Protein AF-A0A9D8G9Q0-F1 (afdb_monomer_lite)

Structure (mmCIF, N/CA/C/O backbone):
data_AF-A0A9D8G9Q0-F1
#
_entry.id   AF-A0A9D8G9Q0-F1
#
loop_
_atom_site.group_PDB
_atom_site.id
_atom_site.type_symbol
_atom_site.label_atom_id
_atom_site.label_alt_id
_atom_site.label_comp_id
_atom_site.label_asym_id
_atom_site.label_entity_id
_atom_site.label_seq_id
_atom_site.pdbx_PDB_ins_code
_atom_site.Cartn_x
_atom_site.Cartn_y
_atom_site.Cartn_z
_atom_site.occupancy
_atom_site.B_iso_or_equiv
_atom_site.auth_seq_id
_atom_site.auth_comp_id
_atom_site.auth_asym_id
_atom_site.auth_atom_id
_atom_site.pdbx_PDB_model_num
ATOM 1 N N . MET A 1 1 ? -27.513 -15.812 10.498 1.00 54.00 1 MET A N 1
ATOM 2 C CA . MET A 1 1 ? -26.867 -16.117 9.205 1.00 54.00 1 MET A CA 1
ATOM 3 C C . MET A 1 1 ? -26.341 -17.540 9.316 1.00 54.00 1 MET A C 1
ATOM 5 O O . MET A 1 1 ? -25.558 -17.797 10.218 1.00 54.00 1 MET A O 1
ATOM 9 N N . SER A 1 2 ? -26.912 -18.488 8.565 1.00 54.59 2 SER A N 1
ATOM 10 C CA . SER A 1 2 ? -26.581 -19.921 8.681 1.00 54.59 2 SER A CA 1
ATOM 11 C C . SER A 1 2 ? -25.102 -20.150 8.355 1.00 54.59 2 SER A C 1
ATOM 13 O O . SER A 1 2 ? -24.604 -19.557 7.402 1.00 54.59 2 SER A O 1
ATOM 15 N N . LEU A 1 3 ? -24.412 -21.010 9.112 1.00 61.84 3 LEU A N 1
ATOM 16 C CA . LEU A 1 3 ? -23.001 -21.366 8.897 1.00 61.84 3 LEU A CA 1
ATOM 17 C C . LEU A 1 3 ? -22.735 -21.835 7.450 1.00 61.84 3 LEU A C 1
ATOM 19 O O . LEU A 1 3 ? -21.667 -21.584 6.900 1.00 61.84 3 LEU A O 1
ATOM 23 N N . GLY A 1 4 ? -23.743 -22.439 6.807 1.00 67.88 4 GLY A N 1
ATOM 24 C CA . GLY A 1 4 ? -23.696 -22.798 5.390 1.00 67.88 4 GLY A CA 1
ATOM 25 C C . GLY A 1 4 ? -23.632 -21.583 4.461 1.00 67.88 4 GLY A C 1
ATOM 26 O O . GLY A 1 4 ? -22.817 -21.574 3.549 1.00 67.88 4 GLY A O 1
ATOM 27 N N . ALA A 1 5 ? -24.413 -20.526 4.726 1.00 68.19 5 ALA A N 1
ATOM 28 C CA . ALA A 1 5 ? -24.435 -19.300 3.914 1.00 68.19 5 ALA A CA 1
ATOM 29 C C . ALA A 1 5 ? -23.065 -18.603 3.879 1.00 68.19 5 ALA A C 1
ATOM 31 O O . ALA A 1 5 ? -22.600 -18.216 2.814 1.00 68.19 5 ALA A O 1
ATOM 32 N N . MET A 1 6 ? -22.377 -18.548 5.023 1.00 67.75 6 MET A N 1
ATOM 33 C CA . MET A 1 6 ? -21.042 -17.953 5.122 1.00 67.75 6 MET A CA 1
ATOM 34 C C . MET A 1 6 ? -19.983 -18.749 4.337 1.00 67.75 6 MET A C 1
ATOM 36 O O . MET A 1 6 ? -19.097 -18.162 3.723 1.00 67.75 6 MET A O 1
ATOM 40 N N . GLY A 1 7 ? -20.090 -20.083 4.307 1.00 80.31 7 GLY A N 1
ATOM 41 C CA . GLY A 1 7 ? -19.228 -20.929 3.475 1.00 80.31 7 GLY A CA 1
ATOM 42 C C . GLY A 1 7 ? -19.432 -20.688 1.976 1.00 80.31 7 GLY A C 1
ATOM 43 O O . GLY A 1 7 ? -18.457 -20.643 1.225 1.00 80.31 7 GLY A O 1
ATOM 44 N N . TYR A 1 8 ? -20.679 -20.467 1.548 1.00 88.19 8 TYR A N 1
ATOM 45 C CA . TYR A 1 8 ? -20.985 -20.110 0.160 1.00 88.19 8 TYR A CA 1
ATOM 46 C C . TYR A 1 8 ? -20.430 -18.732 -0.223 1.00 88.19 8 TYR A C 1
ATOM 48 O O . TYR A 1 8 ? -19.918 -18.587 -1.329 1.00 88.19 8 TYR A O 1
ATOM 56 N N . ASP A 1 9 ? -20.452 -17.747 0.679 1.00 90.94 9 ASP A N 1
ATOM 57 C CA . ASP A 1 9 ? -19.889 -16.416 0.412 1.00 90.94 9 ASP A CA 1
ATOM 58 C C . ASP A 1 9 ? -18.379 -16.484 0.127 1.00 90.94 9 ASP A C 1
ATOM 60 O O . ASP A 1 9 ? -17.911 -15.968 -0.890 1.00 90.94 9 ASP A O 1
ATOM 64 N N . PHE A 1 10 ? -17.608 -17.190 0.961 1.00 92.06 10 PHE A N 1
ATOM 65 C CA . PHE A 1 10 ? -16.175 -17.387 0.712 1.00 92.06 10 PHE A CA 1
ATOM 66 C C . PHE A 1 10 ? -15.903 -18.221 -0.546 1.00 92.06 10 PHE A C 1
ATOM 68 O O . PHE A 1 10 ? -14.965 -17.919 -1.288 1.00 92.06 10 PHE A O 1
ATOM 75 N N . ALA A 1 11 ? -16.733 -19.231 -0.826 1.00 93.38 11 ALA A N 1
ATOM 76 C CA . ALA A 1 11 ? -16.636 -20.010 -2.058 1.00 93.38 11 ALA A CA 1
ATOM 77 C C . ALA A 1 11 ? -16.883 -19.144 -3.306 1.00 93.38 11 ALA A C 1
ATOM 79 O O . ALA A 1 11 ? -16.168 -19.291 -4.296 1.00 93.38 11 ALA A O 1
ATOM 80 N N . ASN A 1 12 ? -17.829 -18.202 -3.248 1.00 94.50 12 ASN A N 1
ATOM 81 C CA . ASN A 1 12 ? -18.092 -17.252 -4.330 1.00 94.50 12 ASN A CA 1
ATOM 82 C C . ASN A 1 12 ? -16.898 -16.320 -4.569 1.00 94.50 12 ASN A C 1
ATOM 84 O O . ASN A 1 12 ? -16.508 -16.115 -5.719 1.00 94.50 12 ASN A O 1
ATOM 88 N N . VAL A 1 13 ? -16.281 -15.792 -3.504 1.00 95.56 13 VAL A N 1
ATOM 89 C CA . VAL A 1 13 ? -15.065 -14.964 -3.626 1.00 95.56 13 VAL A CA 1
ATOM 90 C C . VAL A 1 13 ? -13.926 -15.765 -4.257 1.00 95.56 13 VAL A C 1
ATOM 92 O O . VAL A 1 13 ? -13.277 -15.283 -5.185 1.00 95.56 13 VAL A O 1
ATOM 95 N N . LEU A 1 14 ? -13.705 -17.000 -3.800 1.00 95.75 14 LEU A N 1
ATOM 96 C CA . LEU A 1 14 ? -12.678 -17.875 -4.362 1.00 95.75 14 LEU A CA 1
ATOM 97 C C . LEU A 1 14 ? -12.936 -18.162 -5.845 1.00 95.75 14 LEU A C 1
ATOM 99 O O . LEU A 1 14 ? -12.025 -18.042 -6.662 1.00 95.75 14 LEU A O 1
ATOM 103 N N . LEU A 1 15 ? -14.176 -18.498 -6.205 1.00 97.06 15 LEU A N 1
ATOM 104 C CA . LEU A 1 15 ? -14.564 -18.745 -7.590 1.00 97.06 15 LEU A CA 1
ATOM 105 C C . LEU A 1 15 ? -14.322 -17.511 -8.464 1.00 97.06 15 LEU A C 1
ATOM 107 O O . LEU A 1 15 ? -13.806 -17.644 -9.571 1.00 97.06 15 LEU A O 1
ATOM 111 N N . PHE A 1 16 ? -14.638 -16.314 -7.963 1.00 97.38 16 PHE A N 1
ATOM 112 C CA . PHE A 1 16 ? -14.394 -15.065 -8.679 1.00 97.38 16 PHE A CA 1
ATOM 113 C C . PHE A 1 16 ? -12.898 -14.807 -8.898 1.00 97.38 16 PHE A C 1
ATOM 115 O O . PHE A 1 16 ? -12.494 -14.462 -10.007 1.00 97.38 16 PHE A O 1
ATOM 122 N N . LEU A 1 17 ? -12.058 -15.036 -7.882 1.00 98.06 17 LEU A N 1
ATOM 123 C CA . LEU A 1 17 ? -10.601 -14.919 -8.010 1.00 98.06 17 LEU A CA 1
ATOM 124 C C . LEU A 1 17 ? -10.033 -15.916 -9.027 1.00 98.06 17 LEU A C 1
ATOM 126 O O . LEU A 1 17 ? -9.203 -15.542 -9.855 1.00 98.06 17 LEU A O 1
ATOM 130 N N . LEU A 1 18 ? -10.505 -17.165 -9.004 1.00 98.25 18 LEU A N 1
ATOM 131 C CA . LEU A 1 18 ? -10.098 -18.191 -9.965 1.00 98.25 18 LEU A CA 1
ATOM 132 C C . LEU A 1 18 ? -10.548 -17.849 -11.386 1.00 98.25 18 LEU A C 1
ATOM 134 O O . LEU A 1 18 ? -9.768 -17.997 -12.323 1.00 98.25 18 LEU A O 1
ATOM 138 N N . ALA A 1 19 ? -11.774 -17.352 -11.553 1.00 98.31 19 ALA A N 1
ATOM 139 C CA . ALA A 1 19 ? -12.279 -16.902 -12.843 1.00 98.31 19 ALA A CA 1
ATOM 140 C C . ALA A 1 19 ? -11.473 -15.708 -13.378 1.00 98.31 19 ALA A C 1
ATOM 142 O O . ALA A 1 19 ? -11.106 -15.704 -14.551 1.00 98.31 19 ALA A O 1
ATOM 143 N N . ALA A 1 20 ? -11.138 -14.731 -12.529 1.00 98.25 20 ALA A N 1
ATOM 144 C CA . ALA A 1 20 ? -10.316 -13.580 -12.902 1.00 98.25 20 ALA A CA 1
ATOM 145 C C . ALA A 1 20 ? -8.891 -13.998 -13.302 1.00 98.25 20 ALA A C 1
ATOM 147 O O . ALA A 1 20 ? -8.401 -13.595 -14.359 1.00 98.25 20 ALA A O 1
ATOM 148 N N . ALA A 1 21 ? -8.241 -14.853 -12.507 1.00 98.44 21 ALA A N 1
ATOM 149 C CA . ALA A 1 21 ? -6.925 -15.397 -12.835 1.00 98.44 21 ALA A CA 1
ATOM 150 C C . ALA A 1 21 ? -6.966 -16.215 -14.136 1.00 98.44 21 ALA A C 1
ATOM 152 O O . ALA A 1 21 ? -6.129 -16.023 -15.018 1.00 98.44 21 ALA A O 1
ATOM 153 N N . GLY A 1 22 ? -7.981 -17.070 -14.290 1.00 98.38 22 GLY A N 1
ATOM 154 C CA . GLY A 1 22 ? -8.222 -17.848 -15.501 1.00 98.38 22 GLY A CA 1
ATOM 155 C C . GLY A 1 22 ? -8.434 -16.964 -16.726 1.00 98.38 22 GLY A C 1
ATOM 156 O O . GLY A 1 22 ? -7.851 -17.230 -17.771 1.00 98.38 22 GLY A O 1
ATOM 157 N N . PHE A 1 23 ? -9.185 -15.870 -16.596 1.00 98.25 23 PHE A N 1
ATOM 158 C CA . PHE A 1 23 ? -9.392 -14.897 -17.665 1.00 98.25 23 PHE A CA 1
ATOM 159 C C . PHE A 1 23 ? -8.083 -14.220 -18.091 1.00 98.25 23 PHE A C 1
ATOM 161 O O . PHE A 1 23 ? -7.810 -14.125 -19.289 1.00 98.25 23 PHE A O 1
ATOM 168 N N . VAL A 1 24 ? -7.244 -13.790 -17.141 1.00 98.19 24 VAL A N 1
ATOM 169 C CA . VAL A 1 24 ? -5.928 -13.195 -17.443 1.00 98.19 24 VAL A CA 1
ATOM 170 C C . VAL A 1 24 ? -5.026 -14.206 -18.151 1.00 98.19 24 VAL A C 1
ATOM 172 O O . VAL A 1 24 ? -4.482 -13.901 -19.212 1.00 98.19 24 VAL A O 1
ATOM 175 N N . ILE A 1 25 ? -4.908 -15.422 -17.613 1.00 98.25 25 ILE A N 1
ATOM 176 C CA . ILE A 1 25 ? -4.082 -16.489 -18.197 1.00 98.25 25 ILE A CA 1
ATOM 177 C C . ILE A 1 25 ? -4.583 -16.854 -19.596 1.00 98.25 25 ILE A C 1
ATOM 179 O O . ILE A 1 25 ? -3.781 -16.965 -20.521 1.00 98.25 25 ILE A O 1
ATOM 183 N N . PHE A 1 26 ? -5.898 -16.992 -19.771 1.00 98.12 26 PHE A N 1
ATOM 184 C CA . PHE A 1 26 ? -6.512 -17.298 -21.058 1.00 98.12 26 PHE A CA 1
ATOM 185 C C . PHE A 1 26 ? -6.193 -16.225 -22.099 1.00 98.12 26 PHE A C 1
ATOM 187 O O . PHE A 1 26 ? -5.770 -16.565 -23.198 1.00 98.12 26 PHE A O 1
ATOM 194 N N . ASN A 1 27 ? -6.318 -14.939 -21.759 1.00 97.62 27 ASN A N 1
ATOM 195 C CA . ASN A 1 27 ? -5.992 -13.851 -22.685 1.00 97.62 27 ASN A CA 1
ATOM 196 C C . ASN A 1 27 ? -4.495 -13.777 -23.008 1.00 97.62 27 ASN A C 1
ATOM 198 O O . ASN A 1 27 ? -4.139 -13.568 -24.167 1.00 97.62 27 ASN A O 1
ATOM 202 N N . LEU A 1 28 ? -3.613 -13.983 -22.024 1.00 97.25 28 LEU A N 1
ATOM 203 C CA . LEU A 1 28 ? -2.169 -14.058 -22.266 1.00 97.25 28 LEU A CA 1
ATOM 204 C C . LEU A 1 28 ? -1.815 -15.236 -23.183 1.00 97.25 28 LEU A C 1
ATOM 206 O O . LEU A 1 28 ? -1.013 -15.077 -24.103 1.00 97.25 28 LEU A O 1
ATOM 210 N N . PHE A 1 29 ? -2.446 -16.396 -22.976 1.00 97.25 29 PHE A N 1
ATOM 211 C CA . PHE A 1 29 ? -2.297 -17.559 -23.846 1.00 97.25 29 PHE A CA 1
ATOM 212 C C . PHE A 1 29 ? -2.789 -17.259 -25.262 1.00 97.25 29 PHE A C 1
ATOM 214 O O . PHE A 1 29 ? -2.057 -17.495 -26.216 1.00 97.25 29 PHE A O 1
ATOM 221 N N . LEU A 1 30 ? -3.986 -16.686 -25.401 1.00 97.19 30 LEU A N 1
ATOM 222 C CA . LEU A 1 30 ? -4.578 -16.332 -26.688 1.00 97.19 30 LEU A CA 1
ATOM 223 C C . LEU A 1 30 ? -3.687 -15.337 -27.444 1.00 97.19 30 LEU A C 1
ATOM 225 O O . LEU A 1 30 ? -3.372 -15.544 -28.614 1.00 97.19 30 LEU A O 1
ATOM 229 N N . GLY A 1 31 ? -3.212 -14.300 -26.750 1.00 95.44 31 GLY A N 1
ATOM 230 C CA . GLY A 1 31 ? -2.279 -13.318 -27.291 1.00 95.44 31 GLY A CA 1
ATOM 231 C C . GLY A 1 31 ? -0.966 -13.956 -27.739 1.00 95.44 31 GLY A C 1
ATOM 232 O O . GLY A 1 31 ? -0.511 -13.689 -28.845 1.00 95.44 31 GLY A O 1
ATOM 233 N N . SER A 1 32 ? -0.381 -14.840 -26.929 1.00 92.44 32 SER A N 1
ATOM 234 C CA . SER A 1 32 ? 0.847 -15.559 -27.287 1.00 92.44 32 SER A CA 1
ATOM 235 C C . SER A 1 32 ? 0.644 -16.521 -28.464 1.00 92.44 32 SER A C 1
ATOM 237 O O . SER A 1 32 ? 1.492 -16.583 -29.351 1.00 92.44 32 SER A O 1
ATOM 239 N N . PHE A 1 33 ? -0.492 -17.223 -28.509 1.00 94.81 33 PHE A N 1
ATOM 240 C CA . PHE A 1 33 ? -0.827 -18.210 -29.535 1.00 94.81 33 PHE A CA 1
ATOM 241 C C . PHE A 1 33 ? -1.096 -17.573 -30.904 1.00 94.81 33 PHE A C 1
ATOM 243 O O . PHE A 1 33 ? -0.635 -18.081 -31.923 1.00 94.81 33 PHE A O 1
ATOM 250 N N . PHE A 1 34 ? -1.814 -16.445 -30.944 1.00 95.06 34 PHE A N 1
ATOM 251 C CA . PHE A 1 34 ? -2.083 -15.722 -32.193 1.00 95.06 34 PHE A CA 1
ATOM 252 C C . PHE A 1 34 ? -0.957 -14.764 -32.606 1.00 95.06 34 PHE A C 1
ATOM 254 O O . PHE A 1 34 ? -0.916 -14.328 -33.761 1.00 95.06 34 PHE A O 1
ATOM 261 N N . ARG A 1 35 ? -0.034 -14.411 -31.702 1.00 90.56 35 ARG A N 1
ATOM 262 C CA . ARG A 1 35 ? 1.109 -13.552 -32.032 1.00 90.56 35 ARG A CA 1
ATOM 263 C C . ARG A 1 35 ? 2.013 -14.256 -33.039 1.00 90.56 35 ARG A C 1
ATOM 265 O O . ARG A 1 35 ? 2.451 -15.384 -32.841 1.00 90.56 35 ARG A O 1
ATOM 272 N N . ARG A 1 36 ? 2.401 -13.533 -34.092 1.00 87.06 36 ARG A N 1
ATOM 273 C CA . ARG A 1 36 ? 3.439 -14.006 -35.009 1.00 87.06 36 ARG A CA 1
ATOM 274 C C . ARG A 1 36 ? 4.794 -14.022 -34.305 1.00 87.06 36 ARG A C 1
ATOM 276 O O . ARG A 1 36 ? 5.334 -12.963 -33.980 1.00 87.06 36 ARG A O 1
ATOM 283 N N . ASP A 1 37 ? 5.351 -15.213 -34.117 1.00 83.06 37 ASP A N 1
ATOM 284 C CA . ASP A 1 37 ? 6.651 -15.363 -33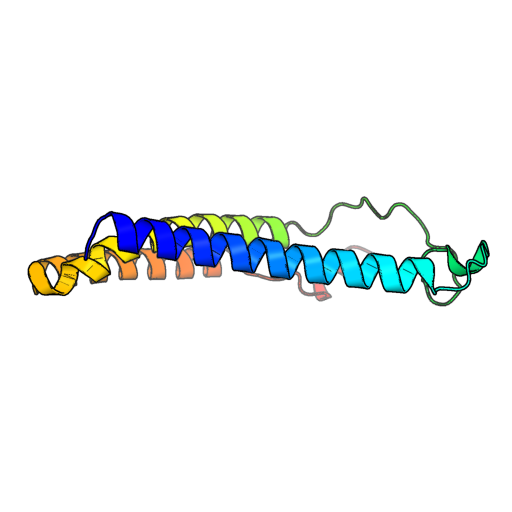.479 1.00 83.06 37 ASP A CA 1
ATOM 285 C C . ASP A 1 37 ? 7.790 -15.079 -34.468 1.00 83.06 37 ASP A C 1
ATOM 287 O O . ASP A 1 37 ? 8.024 -15.813 -35.428 1.00 83.06 37 ASP A O 1
ATOM 291 N N . ARG A 1 38 ? 8.452 -13.934 -34.289 1.00 86.44 38 ARG A N 1
ATOM 292 C CA . ARG A 1 38 ? 9.592 -13.480 -35.095 1.00 86.44 38 ARG A CA 1
ATOM 293 C C . ARG A 1 38 ? 10.684 -13.039 -34.138 1.00 86.44 38 ARG A C 1
ATOM 295 O O . ARG A 1 38 ? 10.687 -11.885 -33.706 1.00 86.44 38 ARG A O 1
ATOM 302 N N . TYR A 1 39 ? 11.577 -13.968 -33.820 1.00 86.94 39 TYR A N 1
ATOM 303 C CA . TYR A 1 39 ? 12.778 -13.661 -33.061 1.00 86.94 39 TYR A CA 1
ATOM 304 C C . TYR A 1 39 ? 13.636 -12.659 -33.837 1.00 86.94 39 TYR A C 1
ATOM 306 O O . TYR A 1 39 ? 13.920 -12.853 -35.019 1.00 86.94 39 TYR A O 1
ATOM 314 N N . ASP A 1 40 ? 14.006 -11.578 -33.166 1.00 89.62 40 ASP A N 1
ATOM 315 C CA . ASP A 1 40 ? 14.833 -10.510 -33.704 1.00 89.62 40 ASP A CA 1
ATOM 316 C C . ASP A 1 40 ? 15.712 -9.985 -32.557 1.00 89.62 40 ASP A C 1
ATOM 318 O O . ASP A 1 40 ? 15.161 -9.475 -31.574 1.00 89.62 40 ASP A O 1
ATOM 322 N N . PRO A 1 41 ? 17.046 -10.137 -32.631 1.00 86.94 41 PRO A N 1
ATOM 323 C CA . PRO A 1 41 ? 17.953 -9.710 -31.569 1.00 86.94 41 PRO A CA 1
ATOM 324 C C . PRO A 1 41 ? 17.801 -8.231 -31.204 1.00 86.94 41 PRO A C 1
ATOM 326 O O . PRO A 1 41 ? 17.926 -7.888 -30.033 1.00 86.94 41 PRO A O 1
ATOM 329 N N . GLU A 1 42 ? 17.484 -7.373 -32.178 1.00 86.62 42 GLU A N 1
ATOM 330 C CA . GLU A 1 42 ? 17.294 -5.933 -31.982 1.00 86.62 42 GLU A CA 1
ATOM 331 C C . GLU A 1 42 ? 16.051 -5.648 -31.134 1.00 86.62 42 GLU A C 1
ATOM 333 O O . GLU A 1 42 ? 16.095 -4.822 -30.226 1.00 86.62 42 GLU A O 1
ATOM 338 N N . LYS A 1 43 ? 14.952 -6.381 -31.369 1.00 85.94 43 LYS A N 1
ATOM 339 C CA . LYS A 1 43 ? 13.694 -6.238 -30.606 1.00 85.94 43 LYS A CA 1
ATOM 340 C C . LYS A 1 43 ? 13.804 -6.734 -29.169 1.00 85.94 43 LYS A C 1
ATOM 342 O O . LYS A 1 43 ? 13.005 -6.334 -28.330 1.00 85.94 43 LYS A O 1
ATOM 347 N N . MET A 1 44 ? 14.752 -7.632 -28.911 1.00 88.38 44 MET A N 1
ATOM 348 C CA . MET A 1 44 ? 15.001 -8.205 -27.588 1.00 88.38 44 MET A CA 1
ATOM 349 C C . MET A 1 44 ? 16.039 -7.401 -26.794 1.00 88.38 44 MET A C 1
ATOM 351 O O . MET A 1 44 ? 16.309 -7.740 -25.641 1.00 88.38 44 MET A O 1
ATOM 355 N N . ARG A 1 45 ? 16.637 -6.352 -27.383 1.00 86.69 45 ARG A N 1
ATOM 356 C CA . ARG A 1 45 ? 17.546 -5.459 -26.658 1.00 86.69 45 ARG A CA 1
ATOM 357 C C . ARG A 1 45 ? 16.782 -4.568 -25.686 1.00 86.69 45 ARG A C 1
ATOM 359 O O . ARG A 1 45 ? 15.644 -4.176 -25.930 1.00 86.69 45 ARG A O 1
ATOM 366 N N . ILE A 1 46 ? 17.444 -4.234 -24.581 1.00 87.50 46 ILE A N 1
ATOM 367 C CA . ILE A 1 46 ? 16.952 -3.260 -23.605 1.00 87.50 46 ILE A CA 1
ATOM 368 C C . ILE A 1 46 ? 16.794 -1.911 -24.313 1.00 87.50 46 ILE A C 1
ATOM 370 O O . ILE A 1 46 ? 17.687 -1.480 -25.043 1.00 87.50 46 ILE A O 1
ATOM 374 N N . TYR A 1 47 ? 15.644 -1.271 -24.118 1.00 83.06 47 TYR A N 1
ATOM 375 C CA . TYR A 1 47 ? 15.344 0.012 -24.738 1.00 83.06 47 TYR A CA 1
ATOM 376 C C . TYR A 1 47 ? 16.129 1.142 -24.062 1.00 83.06 47 TYR A C 1
ATOM 378 O O . TYR A 1 47 ? 15.906 1.411 -22.888 1.00 83.06 47 TYR A O 1
ATOM 386 N N . GLU A 1 48 ? 16.976 1.826 -24.830 1.00 83.12 48 GLU A N 1
ATOM 387 C CA . GLU A 1 48 ? 17.662 3.066 -24.434 1.00 83.12 48 GLU A CA 1
ATOM 388 C C . GLU A 1 48 ? 17.812 3.982 -25.668 1.00 83.12 48 GLU A C 1
ATOM 390 O O . GLU A 1 48 ? 18.905 4.347 -26.082 1.00 83.12 48 GLU A O 1
ATOM 395 N N . CYS A 1 49 ? 16.701 4.276 -26.361 1.00 82.31 49 CYS A N 1
ATOM 396 C CA . CYS A 1 49 ? 16.676 5.154 -27.550 1.00 82.31 49 CYS A CA 1
ATOM 397 C C . CYS A 1 49 ? 17.690 4.793 -28.667 1.00 82.31 49 CYS A C 1
ATOM 399 O O . CYS A 1 49 ? 18.101 5.663 -29.432 1.00 82.31 49 CYS A O 1
ATOM 401 N N . GLY A 1 50 ? 18.071 3.516 -28.786 1.00 81.06 50 GLY A N 1
ATOM 402 C CA . GLY A 1 50 ? 19.043 3.031 -29.776 1.00 81.06 50 GLY A CA 1
ATOM 403 C C . GLY A 1 50 ? 20.497 2.989 -29.292 1.00 81.06 50 GLY A C 1
ATOM 404 O O . GLY A 1 50 ? 21.334 2.431 -29.997 1.00 81.06 50 GLY A O 1
ATOM 405 N N . GLU A 1 51 ? 20.786 3.500 -28.095 1.00 82.12 51 GLU A N 1
ATOM 406 C CA . GLU A 1 51 ? 22.091 3.372 -27.444 1.00 82.12 51 GLU A CA 1
ATOM 407 C C . GLU A 1 51 ? 22.199 2.000 -26.743 1.00 82.12 51 GLU A C 1
ATOM 409 O O . GLU A 1 51 ? 21.220 1.525 -26.157 1.00 82.12 51 GLU A O 1
ATOM 414 N N . PRO A 1 52 ? 23.347 1.302 -26.787 1.00 82.88 52 PRO A N 1
ATOM 415 C CA . PRO A 1 52 ? 23.565 0.136 -25.940 1.00 82.88 52 PRO A CA 1
ATOM 416 C C . PRO A 1 52 ? 23.455 0.512 -24.457 1.00 82.88 52 PRO A C 1
ATOM 418 O O . PRO A 1 52 ? 24.167 1.386 -23.970 1.00 82.88 52 PRO A O 1
ATOM 421 N N . ALA A 1 53 ? 22.597 -0.196 -23.718 1.00 84.12 53 ALA A N 1
ATOM 422 C CA . ALA A 1 53 ? 22.504 -0.040 -22.271 1.00 84.12 53 ALA A CA 1
ATOM 423 C C . ALA A 1 53 ? 23.880 -0.272 -21.620 1.00 84.12 53 ALA A C 1
ATOM 425 O O . ALA A 1 53 ? 24.509 -1.317 -21.816 1.00 84.12 53 ALA A O 1
ATOM 426 N N . VAL A 1 54 ? 24.344 0.706 -20.842 1.00 80.81 54 VAL A N 1
ATOM 4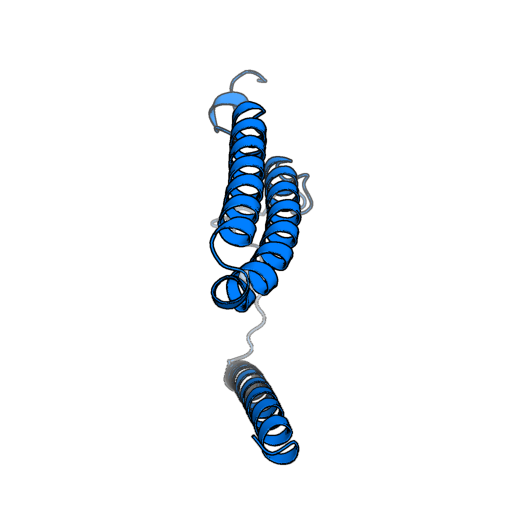27 C CA . VAL A 1 54 ? 25.641 0.653 -20.164 1.00 80.81 54 VAL A CA 1
ATOM 428 C C . VAL A 1 54 ? 25.444 0.243 -18.708 1.00 80.81 54 VAL A C 1
ATOM 430 O O . VAL A 1 54 ? 24.723 0.891 -17.953 1.00 80.81 54 VAL A O 1
ATOM 433 N N . GLY A 1 55 ? 26.152 -0.806 -18.293 1.00 83.12 55 GLY A N 1
ATOM 434 C CA . GLY A 1 55 ? 26.165 -1.268 -16.907 1.00 83.12 55 GLY A CA 1
ATOM 435 C C . GLY A 1 55 ? 25.039 -2.243 -16.553 1.00 83.12 55 GLY A C 1
ATOM 436 O O . GLY A 1 55 ? 24.230 -2.653 -17.381 1.00 83.12 55 GLY A O 1
ATOM 437 N N . SER A 1 56 ? 25.038 -2.672 -15.292 1.00 82.75 56 SER A N 1
ATOM 438 C CA . SER A 1 56 ? 24.030 -3.584 -14.748 1.00 82.75 56 SER A CA 1
ATOM 439 C C . SER A 1 56 ? 22.807 -2.807 -14.270 1.00 82.75 56 SER A C 1
ATOM 441 O O . SER A 1 56 ? 22.953 -1.764 -13.641 1.00 82.75 56 SER A O 1
ATOM 443 N N . SER A 1 57 ? 21.605 -3.353 -14.466 1.00 80.00 57 SER A N 1
ATOM 444 C CA . SER A 1 57 ? 20.378 -2.825 -13.846 1.00 80.00 57 SER A CA 1
ATOM 445 C C . SER A 1 57 ? 20.333 -3.049 -12.327 1.00 80.00 57 SER A C 1
ATOM 447 O O . SER A 1 57 ? 19.531 -2.435 -11.631 1.00 80.00 57 SER A O 1
ATOM 449 N N . TRP A 1 58 ? 21.204 -3.908 -11.790 1.00 80.69 58 TRP A N 1
ATOM 450 C CA . TRP A 1 58 ? 21.305 -4.207 -10.360 1.00 80.69 58 TRP A CA 1
ATOM 451 C C . TRP A 1 58 ? 22.200 -3.196 -9.640 1.00 80.69 58 TRP A C 1
ATOM 453 O O . TRP A 1 58 ? 23.259 -3.536 -9.110 1.00 80.69 58 TRP A O 1
ATOM 463 N N . ILE A 1 59 ? 21.777 -1.936 -9.642 1.00 84.88 59 ILE A N 1
ATOM 464 C CA . ILE A 1 59 ? 22.420 -0.869 -8.872 1.00 84.88 59 ILE A CA 1
ATOM 465 C C . ILE A 1 59 ? 21.745 -0.689 -7.513 1.00 84.88 59 ILE A C 1
ATOM 467 O O . ILE A 1 59 ? 20.617 -1.124 -7.276 1.00 84.88 59 ILE A O 1
ATOM 471 N N . ARG A 1 60 ? 22.436 -0.008 -6.596 1.00 81.44 60 ARG A N 1
ATOM 472 C CA . ARG A 1 60 ? 21.824 0.430 -5.340 1.00 81.44 60 ARG A CA 1
ATOM 473 C C . ARG A 1 60 ? 20.865 1.578 -5.637 1.00 81.44 60 ARG A C 1
ATOM 475 O O . ARG A 1 60 ? 21.293 2.706 -5.866 1.00 81.44 60 ARG A O 1
ATOM 482 N N . TYR A 1 61 ? 19.573 1.276 -5.632 1.00 79.06 61 TYR A N 1
ATOM 483 C CA . TYR A 1 61 ? 18.527 2.291 -5.669 1.00 79.06 61 TYR A CA 1
ATOM 484 C C . TYR A 1 61 ? 18.522 3.118 -4.376 1.00 79.06 61 TYR A C 1
ATOM 486 O O . TYR A 1 61 ? 19.063 2.707 -3.348 1.00 79.06 61 TYR A O 1
ATOM 494 N N . SER A 1 62 ? 17.910 4.302 -4.433 1.00 84.38 62 SER A N 1
ATOM 495 C CA . SER A 1 62 ? 17.843 5.217 -3.291 1.00 84.38 62 SER A CA 1
ATOM 496 C C . SER A 1 62 ? 17.283 4.541 -2.034 1.00 84.38 62 SER A C 1
ATOM 498 O O . SER A 1 62 ? 16.240 3.890 -2.069 1.00 84.38 62 SER A O 1
ATOM 500 N N . ILE A 1 63 ? 17.920 4.783 -0.885 1.00 86.69 63 ILE A N 1
ATOM 501 C CA . ILE A 1 63 ? 17.440 4.320 0.427 1.00 86.69 63 ILE A CA 1
ATOM 502 C C . ILE A 1 63 ? 16.051 4.883 0.789 1.00 86.69 63 ILE A C 1
ATOM 504 O O . ILE A 1 63 ? 15.380 4.365 1.681 1.00 86.69 63 ILE A O 1
ATOM 508 N N . ALA A 1 64 ? 15.585 5.927 0.094 1.00 86.50 64 ALA A N 1
ATOM 509 C CA . ALA A 1 64 ? 14.270 6.522 0.316 1.00 86.50 64 ALA A CA 1
ATOM 510 C C . ALA A 1 64 ? 13.123 5.504 0.164 1.00 86.50 64 ALA A C 1
ATOM 512 O O . ALA A 1 64 ? 12.194 5.526 0.967 1.00 86.50 64 ALA A O 1
ATOM 513 N N . PHE A 1 65 ? 13.219 4.562 -0.784 1.00 88.19 65 PHE A N 1
ATOM 514 C CA . PHE A 1 65 ? 12.219 3.498 -0.951 1.00 88.19 65 PHE A CA 1
ATOM 515 C C . PHE A 1 65 ? 12.114 2.604 0.288 1.00 88.19 65 PHE A C 1
ATOM 517 O O . PHE A 1 65 ? 11.015 2.258 0.714 1.00 88.19 65 PHE A O 1
ATOM 524 N N . TYR A 1 66 ? 13.256 2.273 0.895 1.00 90.12 66 TYR A N 1
ATOM 525 C CA . TYR A 1 66 ? 13.308 1.459 2.106 1.00 90.12 66 TYR A CA 1
ATOM 526 C C . TYR A 1 66 ? 12.701 2.192 3.307 1.00 90.12 66 TYR A C 1
ATOM 528 O O . TYR A 1 66 ? 11.888 1.617 4.027 1.00 90.12 66 TYR A O 1
ATOM 536 N N . ARG A 1 67 ? 13.042 3.475 3.502 1.00 90.56 67 ARG A N 1
ATOM 537 C CA . ARG A 1 67 ? 12.469 4.284 4.593 1.00 90.56 67 ARG A CA 1
ATOM 538 C C . ARG A 1 67 ? 10.953 4.417 4.463 1.00 90.56 67 ARG A C 1
ATOM 540 O O . ARG A 1 67 ? 10.249 4.238 5.452 1.00 90.56 67 ARG A O 1
ATOM 547 N N . LEU A 1 68 ? 10.461 4.668 3.249 1.00 90.81 68 LEU A N 1
ATOM 548 C CA . LEU A 1 68 ? 9.029 4.755 2.973 1.00 90.81 68 LEU A CA 1
ATOM 549 C C . LEU A 1 68 ? 8.317 3.424 3.253 1.00 90.81 68 LEU A C 1
ATOM 551 O O . LEU A 1 68 ? 7.294 3.419 3.931 1.00 90.81 68 LEU A O 1
ATOM 555 N N . ALA A 1 69 ? 8.875 2.302 2.787 1.00 93.00 69 ALA A N 1
ATOM 556 C CA . ALA A 1 69 ? 8.301 0.977 3.010 1.00 93.00 69 ALA A CA 1
ATOM 557 C C . ALA A 1 69 ? 8.239 0.611 4.501 1.00 93.00 69 ALA A C 1
ATOM 559 O O . ALA A 1 69 ? 7.239 0.058 4.950 1.00 93.00 69 ALA A O 1
ATOM 560 N N . LEU A 1 70 ? 9.273 0.950 5.279 1.00 92.62 70 LEU A N 1
ATOM 561 C CA . LEU A 1 70 ? 9.304 0.682 6.717 1.00 92.62 70 LEU A CA 1
ATOM 562 C C . LEU A 1 70 ? 8.249 1.502 7.476 1.00 92.62 70 LEU A C 1
ATOM 564 O O . LEU A 1 70 ? 7.534 0.953 8.309 1.00 92.62 70 LEU A O 1
ATOM 568 N N . VAL A 1 71 ? 8.118 2.798 7.167 1.00 92.38 71 VAL A N 1
ATOM 569 C C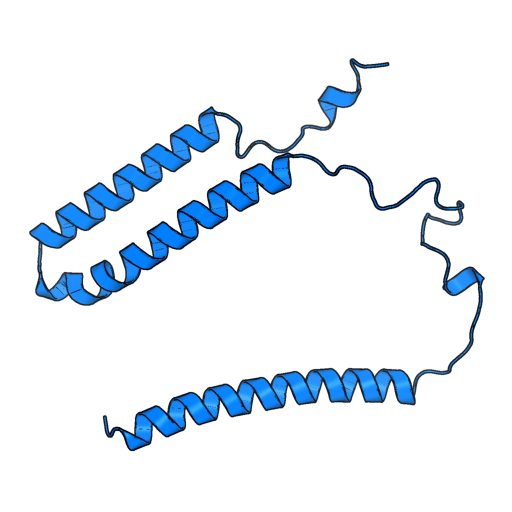A . VAL A 1 71 ? 7.082 3.658 7.769 1.00 92.38 71 VAL A CA 1
ATOM 570 C C . VAL A 1 71 ? 5.681 3.166 7.395 1.00 92.38 71 VAL A C 1
ATOM 572 O O . VAL A 1 71 ? 4.816 3.088 8.263 1.00 92.38 71 VAL A O 1
ATOM 575 N N . PHE A 1 72 ? 5.469 2.785 6.131 1.00 92.06 72 PHE A N 1
ATOM 576 C CA . PHE A 1 72 ? 4.204 2.212 5.669 1.00 92.06 72 PHE A CA 1
ATOM 577 C C . PHE A 1 72 ? 3.862 0.907 6.400 1.00 92.06 72 PHE A C 1
ATOM 579 O O . PHE A 1 72 ? 2.754 0.767 6.903 1.00 92.06 72 PHE A O 1
ATOM 586 N N . LEU A 1 73 ? 4.821 -0.016 6.525 1.00 94.25 73 LEU A N 1
ATOM 587 C CA . LEU A 1 73 ? 4.622 -1.295 7.209 1.00 94.25 73 LEU A CA 1
ATOM 588 C C . LEU A 1 73 ? 4.224 -1.113 8.678 1.00 94.25 73 LEU A C 1
ATOM 590 O O . LEU A 1 73 ? 3.321 -1.794 9.156 1.00 94.25 73 LEU A O 1
ATOM 594 N N . ILE A 1 74 ? 4.893 -0.199 9.388 1.00 92.31 74 ILE A N 1
ATOM 595 C CA . ILE A 1 74 ? 4.553 0.114 10.780 1.00 92.31 74 ILE A CA 1
ATOM 596 C C . ILE A 1 74 ? 3.127 0.673 10.846 1.00 92.31 74 ILE A C 1
ATOM 598 O O . ILE A 1 74 ? 2.330 0.203 11.647 1.00 92.31 74 ILE A O 1
ATOM 602 N N . PHE A 1 75 ? 2.777 1.615 9.967 1.00 92.19 75 PHE A N 1
ATOM 603 C CA . PHE A 1 75 ? 1.444 2.216 9.943 1.00 92.19 75 PHE A CA 1
ATOM 604 C C . PHE A 1 75 ? 0.323 1.208 9.623 1.00 92.19 75 PHE A C 1
ATOM 606 O O . PHE A 1 75 ? -0.733 1.258 10.247 1.00 92.19 75 PHE A O 1
ATOM 613 N N . GLU A 1 76 ? 0.545 0.263 8.706 1.00 95.50 76 GLU A N 1
ATOM 614 C CA . GLU A 1 76 ? -0.425 -0.797 8.379 1.00 95.50 76 GLU A CA 1
ATOM 615 C C . GLU A 1 76 ? -0.777 -1.660 9.600 1.00 95.50 76 GLU A C 1
ATOM 617 O O . GLU A 1 76 ? -1.946 -1.977 9.827 1.00 95.50 76 GLU A O 1
ATOM 622 N N . VAL A 1 77 ? 0.213 -2.001 10.431 1.00 94.94 77 VAL A N 1
ATOM 623 C CA . VAL A 1 77 ? -0.014 -2.761 11.673 1.00 94.94 77 VAL A CA 1
ATOM 624 C C . VAL A 1 77 ? -0.904 -1.978 12.643 1.00 94.94 77 VAL A C 1
ATOM 626 O O . VAL A 1 77 ? -1.798 -2.549 13.265 1.00 94.94 77 VAL A O 1
ATOM 629 N N . GLU A 1 78 ? -0.722 -0.663 12.729 1.00 93.38 78 GLU A N 1
ATOM 630 C CA . GLU A 1 78 ? -1.530 0.201 13.594 1.00 93.38 78 GLU A CA 1
ATOM 631 C C . GLU A 1 78 ? -2.990 0.292 13.121 1.00 93.38 78 GLU A C 1
ATOM 633 O O . GLU A 1 78 ? -3.929 0.295 13.923 1.00 93.38 78 GLU A O 1
ATOM 638 N N . VAL A 1 79 ? -3.210 0.289 11.804 1.00 92.00 79 VAL A N 1
ATOM 639 C CA . VAL A 1 79 ? -4.554 0.252 11.212 1.00 92.00 79 VAL A CA 1
ATOM 640 C C . VAL A 1 79 ? -5.278 -1.057 11.547 1.00 92.00 79 VAL A C 1
ATOM 642 O O . VAL A 1 79 ? -6.479 -1.034 11.833 1.00 92.00 79 VAL A O 1
ATOM 645 N N . VAL A 1 80 ? -4.569 -2.191 11.596 1.00 94.81 80 VAL A N 1
ATOM 646 C CA . VAL A 1 80 ? -5.151 -3.475 12.027 1.00 94.81 80 VAL A CA 1
ATOM 647 C C . VAL A 1 80 ? -5.709 -3.389 13.451 1.00 94.81 80 VAL A C 1
ATOM 649 O O . VAL A 1 80 ? -6.752 -3.984 13.721 1.00 94.81 80 VAL A O 1
ATOM 652 N N . PHE A 1 81 ? -5.094 -2.608 14.346 1.00 90.81 81 PHE A N 1
ATOM 653 C CA . PHE A 1 81 ? -5.623 -2.382 15.697 1.00 90.81 81 PHE A CA 1
ATOM 654 C C . PHE A 1 81 ? -6.835 -1.440 15.727 1.00 90.81 81 PHE A C 1
ATOM 656 O O . PHE A 1 81 ? -7.742 -1.629 16.543 1.00 90.81 81 PHE A O 1
ATOM 663 N N . LEU A 1 82 ? -6.908 -0.467 14.813 1.00 91.75 82 LEU A N 1
ATOM 664 C CA . LEU A 1 82 ? -8.052 0.446 14.715 1.00 91.75 82 LEU A CA 1
ATOM 665 C C . LEU A 1 82 ? -9.345 -0.257 14.293 1.00 91.75 82 LEU A C 1
ATOM 667 O O . LEU A 1 82 ? -10.419 0.115 14.766 1.00 91.75 82 LEU A O 1
ATOM 671 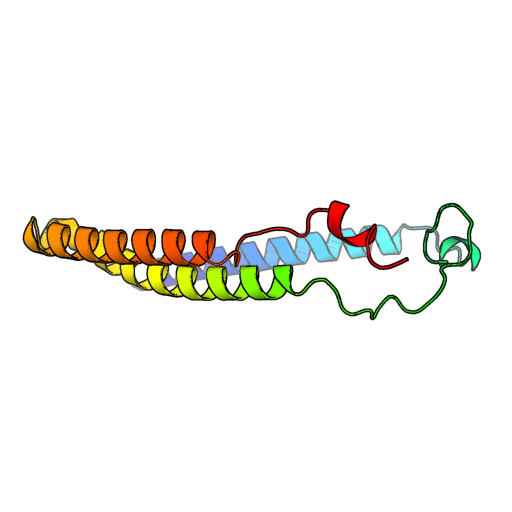N N . PHE A 1 83 ? -9.270 -1.270 13.426 1.00 90.69 83 PHE A N 1
ATOM 672 C CA . PHE A 1 83 ? -10.460 -1.929 12.880 1.00 90.69 83 PHE A CA 1
ATOM 673 C C . PHE A 1 83 ? -11.356 -2.576 13.953 1.00 90.69 83 PHE A C 1
ATOM 675 O O . PHE A 1 83 ? -12.538 -2.221 14.017 1.00 90.69 83 PHE A O 1
ATOM 682 N N . PRO A 1 84 ? -10.857 -3.475 14.828 1.00 89.31 84 PRO A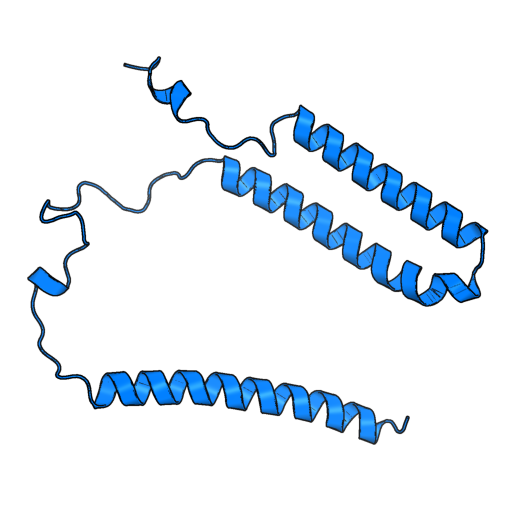 N 1
ATOM 683 C CA . PRO A 1 84 ? -11.666 -4.040 15.903 1.00 89.31 84 PRO A CA 1
ATOM 684 C C . PRO A 1 84 ? -12.235 -2.962 16.822 1.00 89.31 84 PRO A C 1
ATOM 686 O O . PRO A 1 84 ? -13.429 -2.996 17.123 1.00 89.31 84 PRO A O 1
ATOM 689 N N . ALA A 1 85 ? -11.412 -1.979 17.207 1.00 89.25 85 ALA A N 1
ATOM 690 C CA . ALA A 1 85 ? -11.825 -0.882 18.075 1.00 89.25 85 ALA A CA 1
ATOM 691 C C . ALA A 1 85 ? -12.984 -0.076 17.461 1.00 89.25 85 ALA A C 1
ATOM 693 O O . ALA A 1 85 ? -13.974 0.195 18.140 1.00 89.25 85 ALA A O 1
ATOM 694 N N . ALA A 1 86 ? -12.925 0.221 16.158 1.00 88.44 86 ALA A N 1
ATOM 695 C CA . ALA A 1 86 ? -13.983 0.918 15.430 1.00 88.44 86 ALA A CA 1
ATOM 696 C C . ALA A 1 86 ? -15.292 0.110 15.359 1.00 88.44 86 ALA A C 1
ATOM 698 O O . ALA A 1 86 ? -16.377 0.675 15.513 1.00 88.44 86 ALA A O 1
ATOM 699 N N . VAL A 1 87 ? -15.208 -1.213 15.172 1.00 91.06 87 VAL A N 1
ATOM 700 C CA . VAL A 1 87 ? -16.387 -2.095 15.092 1.00 91.06 87 VAL A CA 1
ATOM 701 C C . VAL A 1 87 ? -17.144 -2.151 16.422 1.00 91.06 87 VAL A C 1
ATOM 703 O O . VAL A 1 87 ? -18.379 -2.142 16.432 1.00 91.06 87 VAL A O 1
ATOM 706 N N . VAL A 1 88 ? -16.436 -2.184 17.554 1.00 89.62 88 VAL A N 1
ATOM 707 C CA . VAL A 1 88 ? -17.067 -2.281 18.883 1.00 89.62 88 VAL A CA 1
ATOM 708 C C . VAL A 1 88 ? -17.372 -0.928 19.526 1.00 89.62 88 VAL A C 1
ATOM 710 O O . VAL A 1 88 ? -18.120 -0.880 20.502 1.00 89.62 88 VAL A O 1
ATOM 713 N N . LEU A 1 89 ? -16.876 0.175 18.959 1.00 89.50 89 LEU A N 1
ATOM 714 C CA . LEU A 1 89 ? -16.974 1.532 19.507 1.00 89.50 89 LEU A CA 1
ATOM 715 C C . LEU A 1 89 ? -18.391 1.918 19.956 1.00 89.50 89 LEU A C 1
ATOM 717 O O . LEU A 1 89 ? -18.590 2.452 21.046 1.00 89.50 89 LEU A O 1
ATOM 721 N N . ARG A 1 90 ? -19.402 1.576 19.145 1.00 86.25 90 ARG A N 1
ATOM 722 C CA . ARG A 1 90 ? -20.817 1.850 19.453 1.00 86.25 90 ARG A CA 1
ATOM 723 C C . ARG A 1 90 ? -21.315 1.173 20.732 1.00 86.25 90 ARG A C 1
ATOM 725 O O . ARG A 1 90 ? -22.257 1.672 21.335 1.00 86.25 90 ARG A O 1
ATOM 732 N N . ARG A 1 91 ? -20.726 0.040 21.124 1.00 89.81 91 ARG A N 1
ATOM 733 C CA . ARG A 1 91 ? -21.103 -0.703 22.337 1.00 89.81 91 ARG A CA 1
ATOM 734 C C . ARG A 1 91 ? -20.384 -0.189 23.581 1.00 89.81 91 ARG A C 1
ATOM 736 O O . ARG A 1 91 ? -20.979 -0.211 24.650 1.00 89.81 91 ARG A O 1
ATOM 743 N N . LEU A 1 92 ? -19.131 0.251 23.448 1.00 87.75 92 LEU A N 1
ATOM 744 C CA . LEU A 1 92 ? -18.318 0.706 24.582 1.00 87.75 92 LEU A CA 1
ATOM 745 C C . LEU A 1 92 ? -18.511 2.197 24.921 1.00 87.75 92 LEU A C 1
ATOM 747 O O . LEU A 1 92 ? -18.182 2.621 26.027 1.00 87.75 92 LEU A O 1
ATOM 751 N N . GLY A 1 93 ? -19.075 2.995 24.009 1.00 89.38 93 GLY A N 1
ATOM 752 C CA . GLY A 1 93 ? -19.434 4.388 24.279 1.00 89.38 93 GLY A CA 1
ATOM 753 C C . GLY A 1 93 ? -18.228 5.332 24.377 1.00 89.38 93 GLY A C 1
ATOM 754 O O . GLY A 1 93 ? -17.192 5.120 23.748 1.00 89.38 93 GLY A O 1
ATOM 755 N N . TRP A 1 94 ? -18.372 6.415 25.147 1.00 91.81 94 TRP A N 1
ATOM 756 C CA . TRP A 1 94 ? -17.425 7.539 25.154 1.00 91.81 94 TRP A CA 1
ATOM 757 C C . TRP A 1 94 ? -16.018 7.208 25.666 1.00 91.81 94 TRP A C 1
ATOM 759 O O . TRP A 1 94 ? -15.063 7.847 25.233 1.00 91.81 94 TRP A O 1
ATOM 769 N N . LEU A 1 95 ? -15.868 6.211 26.544 1.00 89.06 95 LEU A N 1
ATOM 770 C CA . LEU A 1 95 ? -14.549 5.807 27.049 1.00 89.06 95 LEU A CA 1
ATOM 771 C C . LEU A 1 95 ? -13.692 5.183 25.941 1.00 89.06 95 LEU A C 1
ATOM 773 O O . LEU A 1 95 ? -12.588 5.656 25.691 1.00 89.06 95 LEU A O 1
ATOM 777 N N . ALA A 1 96 ? -14.236 4.213 25.199 1.00 89.06 96 ALA A N 1
ATOM 778 C CA . ALA A 1 96 ? -13.541 3.628 24.050 1.00 89.06 96 ALA A CA 1
ATOM 779 C C . ALA A 1 96 ? -13.297 4.652 22.935 1.00 89.06 96 ALA A C 1
ATOM 781 O O . ALA A 1 96 ? -12.286 4.587 22.243 1.00 89.06 96 ALA A O 1
ATOM 782 N N . PHE A 1 97 ? -14.190 5.633 22.774 1.00 91.31 97 PHE A N 1
ATOM 783 C CA . PHE A 1 97 ? -13.936 6.751 21.867 1.00 91.31 97 PHE A CA 1
ATOM 784 C C . PHE A 1 97 ? -12.701 7.551 22.287 1.00 91.31 97 PHE A C 1
ATOM 786 O O . PHE A 1 97 ? -11.852 7.834 21.445 1.00 91.31 97 PHE A O 1
ATOM 793 N N . GLY A 1 98 ? -12.563 7.857 23.580 1.00 94.00 98 GLY A N 1
ATOM 794 C CA . GLY A 1 98 ? -11.367 8.497 24.124 1.00 94.00 98 GLY A CA 1
ATOM 795 C C . GLY A 1 98 ? -10.093 7.695 23.848 1.00 94.00 98 GLY A C 1
ATOM 796 O O . GLY A 1 98 ? -9.114 8.260 23.368 1.00 94.00 98 GLY A O 1
ATOM 797 N N . GLU A 1 99 ? -10.118 6.381 24.070 1.00 91.31 99 GLU A N 1
ATOM 798 C CA . GLU A 1 99 ? -8.975 5.493 23.811 1.00 91.31 99 GLU A CA 1
ATOM 799 C C . GLU A 1 99 ? -8.566 5.479 22.331 1.00 91.31 99 GLU A C 1
ATOM 801 O O . GLU A 1 99 ? -7.387 5.646 22.016 1.00 91.31 99 GLU A O 1
ATOM 806 N N . VAL A 1 100 ? -9.532 5.367 21.410 1.00 92.88 100 VAL A N 1
ATOM 807 C CA . VAL A 1 100 ? -9.269 5.433 19.962 1.00 92.88 100 VAL A CA 1
ATOM 808 C C . VAL A 1 100 ? -8.694 6.795 19.570 1.00 92.88 100 VAL A C 1
ATOM 810 O O . VAL A 1 100 ? -7.766 6.858 18.769 1.00 92.88 100 VAL A O 1
ATOM 813 N N . MET A 1 101 ? -9.195 7.893 20.145 1.00 94.31 101 MET A N 1
ATOM 814 C CA . MET A 1 101 ? -8.659 9.233 19.880 1.00 94.31 101 MET A CA 1
ATOM 815 C C . MET A 1 101 ? -7.224 9.397 20.381 1.00 94.31 101 MET A C 1
ATOM 817 O O . MET A 1 101 ? -6.400 9.968 19.669 1.00 94.31 101 MET A O 1
ATOM 821 N N . VAL A 1 102 ? -6.900 8.868 21.563 1.00 95.06 102 VAL A N 1
ATOM 822 C CA . VAL A 1 102 ? -5.523 8.862 22.080 1.00 95.06 102 VAL A CA 1
ATOM 823 C C . VAL A 1 102 ? -4.615 8.040 21.169 1.00 95.06 102 VAL A C 1
ATOM 825 O O . VAL A 1 102 ? -3.541 8.511 20.801 1.00 95.06 102 VAL A O 1
ATOM 828 N N . PHE A 1 103 ? -5.055 6.857 20.741 1.00 92.75 103 PHE A N 1
ATOM 829 C CA . PHE A 1 103 ? -4.294 6.013 19.823 1.00 92.75 103 PHE A CA 1
ATOM 830 C C . PHE A 1 103 ? -4.021 6.723 18.488 1.00 92.75 103 PHE A C 1
ATOM 832 O O . PHE A 1 103 ? -2.873 6.824 18.058 1.00 92.75 103 PHE A O 1
ATOM 839 N N . VAL A 1 104 ? -5.048 7.319 17.872 1.00 94.44 104 VAL A N 1
ATOM 840 C CA . VAL A 1 104 ? -4.896 8.110 16.639 1.00 94.44 104 VAL A CA 1
ATOM 841 C C . VAL A 1 104 ? -3.955 9.299 16.848 1.00 94.44 104 VAL A C 1
ATOM 843 O O . VAL A 1 104 ? -3.122 9.573 15.986 1.00 94.44 104 VAL A O 1
ATOM 846 N N . ALA A 1 105 ? -4.034 9.992 17.987 1.00 96.44 105 ALA A N 1
ATOM 847 C CA . ALA A 1 105 ? -3.127 11.095 18.293 1.00 96.44 105 ALA A CA 1
ATOM 848 C C . ALA A 1 105 ? -1.662 10.632 18.350 1.00 96.44 105 ALA A C 1
ATOM 850 O O . ALA A 1 105 ? -0.790 11.307 17.802 1.00 96.44 105 ALA A O 1
ATOM 851 N N . VAL A 1 106 ? -1.388 9.462 18.940 1.00 95.44 106 VAL A N 1
ATOM 852 C CA . VAL A 1 106 ? -0.045 8.860 18.946 1.00 95.44 106 VAL A CA 1
ATOM 853 C C . VAL A 1 106 ? 0.437 8.573 17.521 1.00 95.44 106 VAL A C 1
ATOM 855 O O . VAL A 1 106 ? 1.567 8.934 17.193 1.00 95.44 106 VAL A O 1
ATOM 858 N N . LEU A 1 107 ? -0.415 8.026 16.644 1.00 93.94 107 LEU A N 1
ATOM 859 C CA . LEU A 1 107 ? -0.066 7.797 15.232 1.00 93.94 107 LEU A CA 1
ATOM 860 C C . LEU A 1 107 ? 0.270 9.092 14.495 1.00 93.94 107 LEU A C 1
ATOM 862 O O . LEU A 1 107 ? 1.252 9.155 13.757 1.00 93.94 107 LEU A O 1
ATOM 866 N N . VAL A 1 108 ? -0.523 10.142 14.710 1.00 95.19 108 VAL A N 1
ATOM 867 C CA . VAL A 1 108 ? -0.281 11.457 14.104 1.00 95.19 108 VAL A CA 1
ATOM 868 C C . VAL A 1 108 ? 1.049 12.035 14.588 1.00 95.19 108 VAL A C 1
ATOM 870 O O . VAL A 1 108 ? 1.827 12.533 13.776 1.00 95.19 108 VAL A O 1
ATOM 873 N N . ILE A 1 109 ? 1.354 11.935 15.885 1.00 96.50 109 ILE A N 1
ATOM 874 C CA . ILE A 1 109 ? 2.634 12.392 16.443 1.00 96.50 109 ILE A CA 1
ATOM 875 C C . ILE A 1 109 ? 3.801 11.597 15.847 1.00 96.50 109 ILE A C 1
ATOM 877 O O . ILE A 1 109 ? 4.790 12.199 15.423 1.00 96.50 109 ILE A O 1
ATOM 881 N N . ALA A 1 110 ? 3.684 10.270 15.760 1.00 92.94 110 ALA A N 1
ATOM 882 C CA . ALA A 1 110 ? 4.698 9.412 15.154 1.00 92.94 110 ALA A CA 1
ATOM 883 C C . ALA A 1 110 ? 4.934 9.766 13.675 1.00 92.94 110 ALA A C 1
ATOM 885 O O . ALA A 1 110 ? 6.082 9.862 13.236 1.00 92.94 110 ALA A O 1
ATOM 886 N N . LEU A 1 111 ? 3.866 10.043 12.921 1.00 93.44 111 LEU A N 1
ATOM 887 C CA . LEU A 1 111 ? 3.952 10.466 11.525 1.00 93.44 111 LEU A CA 1
ATOM 888 C C . LEU A 1 111 ? 4.625 11.837 11.381 1.00 93.44 111 LEU A C 1
ATOM 890 O O . LEU A 1 111 ? 5.508 12.002 10.539 1.00 93.44 111 LEU A O 1
ATOM 894 N N . ILE A 1 112 ? 4.251 12.811 12.217 1.00 95.75 112 ILE A N 1
ATOM 895 C CA . ILE A 1 112 ? 4.894 14.133 12.245 1.00 95.75 112 ILE A CA 1
ATOM 896 C C . ILE A 1 112 ? 6.386 13.983 12.558 1.00 95.75 112 ILE A C 1
ATOM 898 O O . ILE A 1 112 ? 7.214 14.607 11.895 1.00 95.75 112 ILE A O 1
ATOM 902 N N . TYR A 1 113 ? 6.744 13.141 13.529 1.00 94.19 113 TYR A N 1
ATOM 903 C CA . TYR A 1 113 ? 8.137 12.867 13.869 1.00 94.19 113 TYR A CA 1
ATOM 904 C C . TYR A 1 113 ? 8.901 12.255 12.686 1.00 94.19 113 TYR A C 1
ATOM 906 O O . TYR A 1 113 ? 9.952 12.771 12.304 1.00 94.19 113 TYR A O 1
ATOM 914 N N . ALA A 1 114 ? 8.348 11.218 12.048 1.00 92.31 114 ALA A N 1
ATOM 915 C CA . ALA A 1 114 ? 8.951 10.580 10.878 1.00 92.31 114 ALA A CA 1
ATOM 916 C C . ALA A 1 114 ? 9.133 11.561 9.708 1.00 92.31 114 ALA A C 1
ATOM 918 O O . ALA A 1 114 ? 10.158 11.530 9.022 1.00 92.31 114 ALA A O 1
ATOM 919 N N . TRP A 1 115 ? 8.174 12.469 9.504 1.00 92.00 115 TRP A N 1
ATOM 920 C CA . TRP A 1 115 ? 8.290 13.536 8.514 1.00 92.00 115 TRP A CA 1
ATOM 921 C C . TRP A 1 115 ? 9.440 14.479 8.860 1.00 92.00 115 TRP A C 1
ATOM 923 O O . TRP A 1 115 ? 10.307 14.728 8.027 1.00 92.00 115 TRP A O 1
ATOM 933 N N . ARG A 1 116 ? 9.489 14.977 10.100 1.00 92.75 116 ARG A N 1
ATOM 934 C CA . ARG A 1 116 ? 10.540 15.898 10.554 1.00 92.75 116 ARG A CA 1
ATOM 935 C C . ARG A 1 116 ? 11.940 15.292 10.486 1.00 92.75 116 ARG A C 1
ATOM 937 O O . ARG A 1 116 ? 12.890 16.034 10.271 1.00 92.75 116 ARG A O 1
ATOM 944 N N . PHE A 1 117 ? 12.060 13.976 10.637 1.00 88.88 117 PHE A N 1
ATOM 945 C CA . PHE A 1 117 ? 13.322 13.246 10.509 1.00 88.88 117 PHE A CA 1
ATOM 946 C C . PHE A 1 117 ? 13.737 12.984 9.046 1.00 88.88 117 PHE A C 1
ATOM 948 O O . PHE A 1 117 ? 14.770 12.373 8.786 1.00 88.88 117 PHE A O 1
ATOM 955 N N . GLY A 1 118 ? 12.937 13.415 8.066 1.00 86.38 118 GLY A N 1
ATOM 956 C CA . GLY A 1 118 ? 13.243 13.233 6.648 1.00 86.38 118 GLY A CA 1
ATOM 957 C C . GLY A 1 118 ? 13.026 11.803 6.142 1.00 86.38 118 GLY A C 1
ATOM 958 O O . GLY A 1 118 ? 13.455 11.461 5.040 1.00 86.38 118 GLY A O 1
ATOM 959 N N . CYS A 1 119 ? 12.335 10.940 6.900 1.00 85.50 119 CYS A N 1
ATOM 960 C CA . CYS A 1 119 ? 12.049 9.567 6.462 1.00 85.50 119 CYS A CA 1
ATOM 961 C C . CYS A 1 119 ? 11.143 9.528 5.224 1.00 85.50 119 CYS A C 1
ATOM 963 O O . CYS A 1 119 ? 11.238 8.596 4.428 1.00 85.50 119 CYS A O 1
ATOM 965 N N . LEU A 1 120 ? 10.304 10.554 5.063 1.00 85.38 120 LEU A N 1
ATOM 966 C CA . LEU A 1 120 ? 9.376 10.731 3.944 1.00 85.38 120 LEU A CA 1
ATOM 967 C C . LEU A 1 120 ? 9.937 11.635 2.837 1.00 85.38 120 LEU A C 1
ATOM 969 O O . LEU A 1 120 ? 9.257 11.889 1.845 1.00 85.38 120 LEU A O 1
ATOM 973 N N . GLU A 1 121 ? 11.159 12.149 2.994 1.00 81.31 121 GLU A N 1
ATOM 974 C CA . GLU A 1 121 ? 11.757 13.013 1.985 1.00 81.31 121 GLU A CA 1
ATOM 975 C C . GLU A 1 121 ? 12.241 12.203 0.785 1.00 81.31 121 GLU A C 1
ATOM 977 O O . GLU A 1 121 ? 13.007 11.238 0.897 1.00 81.31 121 GLU A O 1
ATOM 982 N N . TRP A 1 122 ? 11.800 12.643 -0.390 1.00 79.06 122 TRP A N 1
ATOM 983 C CA . TRP A 1 122 ? 12.291 12.139 -1.658 1.00 79.06 122 TRP A CA 1
ATOM 984 C C . TRP A 1 122 ? 13.611 12.814 -2.027 1.00 79.06 122 TRP A C 1
ATOM 986 O O . TRP A 1 122 ? 13.798 14.007 -1.775 1.00 79.06 122 TRP A O 1
ATOM 996 N N . VAL A 1 123 ? 14.513 12.066 -2.667 1.00 65.94 123 VAL A N 1
ATOM 997 C CA . VAL A 1 123 ? 15.787 12.603 -3.162 1.00 65.94 123 VAL A CA 1
ATOM 998 C C . VAL A 1 123 ? 15.491 13.760 -4.115 1.00 65.94 123 VAL A C 1
ATOM 1000 O O . VAL A 1 123 ? 14.959 13.558 -5.206 1.00 65.94 123 VAL A O 1
ATOM 1003 N N . LYS A 1 124 ? 15.827 14.988 -3.710 1.00 58.38 124 LYS A N 1
ATOM 1004 C CA . LYS A 1 124 ? 15.827 16.132 -4.621 1.00 58.38 124 LYS A CA 1
ATOM 1005 C C . LYS A 1 124 ? 17.041 15.991 -5.534 1.00 58.38 124 LYS A C 1
ATOM 1007 O O . LYS A 1 124 ? 18.171 15.911 -5.059 1.00 58.38 124 LYS A O 1
ATOM 1012 N N . THR A 1 125 ? 16.807 16.020 -6.844 1.00 52.66 125 THR A N 1
ATOM 1013 C CA . THR A 1 125 ? 17.822 15.963 -7.914 1.00 52.66 125 THR A CA 1
ATOM 1014 C C . THR A 1 125 ? 18.985 16.960 -7.736 1.00 52.66 125 THR A C 1
ATOM 1016 O O . THR A 1 125 ? 20.042 16.788 -8.335 1.00 52.66 125 THR A O 1
ATOM 1019 N N . SER A 1 126 ? 18.841 17.989 -6.893 1.00 49.59 126 SER A N 1
ATOM 1020 C CA . SER A 1 126 ? 19.843 19.038 -6.674 1.00 49.59 126 SER A CA 1
ATOM 1021 C C . SER A 1 126 ? 21.096 18.617 -5.897 1.00 49.59 126 SER A C 1
ATOM 1023 O O . SER A 1 126 ? 22.065 19.367 -5.924 1.00 49.59 126 SER A O 1
ATOM 1025 N N . GLN A 1 127 ? 21.122 17.457 -5.235 1.00 48.47 127 GLN A N 1
ATOM 1026 C CA . GLN A 1 127 ? 22.298 17.011 -4.465 1.00 48.47 127 GLN A CA 1
ATOM 1027 C C . GLN A 1 127 ? 23.372 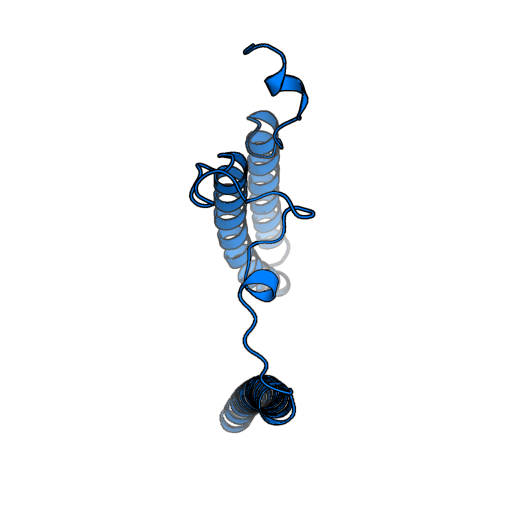16.308 -5.318 1.00 48.47 127 GLN A C 1
ATOM 1029 O O . GLN A 1 127 ? 24.457 16.043 -4.826 1.00 48.47 127 GLN A O 1
ATOM 1034 N N . MET A 1 128 ? 23.122 16.054 -6.610 1.00 51.09 128 MET A N 1
ATOM 1035 C CA . MET A 1 128 ? 24.124 15.455 -7.513 1.00 51.09 128 MET A CA 1
ATOM 1036 C C . MET A 1 128 ? 25.094 16.476 -8.137 1.00 51.09 128 MET A C 1
ATOM 1038 O O . MET A 1 128 ? 25.880 16.119 -9.015 1.00 51.09 128 MET A O 1
ATOM 1042 N N . LYS A 1 129 ? 25.006 17.761 -7.766 1.00 46.38 129 LYS A N 1
ATOM 1043 C CA . LYS A 1 129 ? 25.832 18.827 -8.359 1.00 46.38 129 LYS A CA 1
ATOM 1044 C C . LYS A 1 129 ? 27.095 19.166 -7.558 1.00 46.38 129 LYS A C 1
ATOM 1046 O O . LYS A 1 129 ? 27.957 19.813 -8.134 1.00 46.38 129 LYS A O 1
ATOM 1051 N N . ASP A 1 130 ? 27.202 18.714 -6.307 1.00 49.19 130 ASP A N 1
ATOM 1052 C CA . ASP A 1 130 ? 28.312 19.044 -5.387 1.00 49.19 130 ASP A CA 1
ATOM 1053 C C . ASP A 1 130 ? 29.385 17.941 -5.265 1.00 49.19 130 ASP A C 1
ATOM 1055 O O . ASP A 1 130 ? 30.372 18.115 -4.560 1.00 49.19 130 ASP A O 1
ATOM 1059 N N . GLU A 1 131 ? 29.223 16.812 -5.964 1.00 47.59 131 GLU A N 1
ATOM 1060 C CA . GLU A 1 131 ? 30.178 15.684 -5.962 1.00 47.59 131 GLU A CA 1
ATOM 1061 C C . GLU A 1 131 ? 30.919 15.499 -7.306 1.00 47.59 131 GLU A C 1
ATOM 1063 O O . GLU A 1 131 ? 31.448 14.423 -7.586 1.00 47.59 131 GLU A O 1
ATOM 1068 N N . ARG A 1 132 ? 30.974 16.537 -8.154 1.00 40.97 132 ARG A N 1
ATOM 1069 C CA . ARG A 1 132 ? 31.831 16.566 -9.354 1.00 40.97 132 ARG A CA 1
ATOM 1070 C C . ARG A 1 132 ? 32.881 17.659 -9.285 1.00 40.97 132 ARG A C 1
ATOM 1072 O O . ARG A 1 132 ? 32.498 18.798 -8.949 1.00 40.97 132 ARG A O 1
#

Secondary structure (DSSP, 8-state):
--HHHHHHHHHHHHHHHHHHHHHHHHHHHHHHHHS-----TTTTSPPSTTSPPPS-S-----THHHHHHHHHHHHHHHHHHHHHHHHHHHHHTHHHHHHHHHHHHHHHHHHHHHHHTTTT----GGGGGS--

Sequence (132 aa):
MSLGAMGYDFANVLLFLLAAAGFVIFNLFLGSFFRRDRYDPEKMRIYECGEPAVGSSWIRYSIAFYRLALVFLIFEVEVVFLFPAAVVLRRLGWLAFGEVMVFVAVLVIALIYAWRFGCLEWVKTSQMKDER

Radius of gyration: 25.59 Å; chains: 1; bounding box: 59×42×62 Å

Foldseek 3Di:
DDPVVVVVVVVVVVVVVVVVVVVVVVVVCVCVVPDDDDDDVVVVADDDPPDHDPDDPPDDDDCLVVLVVVLVVVVVVLVVVLVVLVVCDVVVDPVSVVVSVVSVVVNVVVVVVCVVVCSNPDDDPVVVPPPD

pLDDT: mean 86.29, std 12.86, range [40.97, 98.44]